Protein AF-A0A5D2WZ94-F1 (afdb_monomer_lite)

InterPro domains:
  IPR006906 Timeless, N-terminal [PF04821] (26-135)
  IPR044998 Timeless [PTHR22940] (1-139)

Structure (mmCIF, N/CA/C/O backbone):
data_AF-A0A5D2WZ94-F1
#
_entry.id   AF-A0A5D2WZ94-F1
#
loop_
_atom_site.group_PDB
_atom_site.id
_atom_site.type_symbol
_atom_site.label_atom_id
_atom_site.label_alt_id
_atom_site.label_comp_id
_atom_site.label_asym_id
_atom_site.label_entity_id
_atom_site.label_seq_id
_atom_site.pdbx_PDB_ins_code
_atom_site.Cartn_x
_atom_site.Cartn_y
_atom_site.Cartn_z
_atom_site.occupancy
_atom_site.B_iso_or_equiv
_atom_site.auth_seq_id
_atom_site.auth_comp_id
_atom_site.auth_asym_id
_atom_site.auth_atom_id
_atom_site.pdbx_PDB_model_num
ATOM 1 N N . MET A 1 1 ? -0.158 -3.531 -20.208 1.00 58.69 1 MET A N 1
ATOM 2 C CA . MET A 1 1 ? -0.809 -3.885 -18.931 1.00 58.69 1 MET A CA 1
ATOM 3 C C . MET A 1 1 ? -2.165 -3.206 -18.891 1.00 58.69 1 MET A C 1
ATOM 5 O O . MET A 1 1 ? -2.250 -2.091 -19.389 1.00 58.69 1 MET A O 1
ATOM 9 N N . ASP A 1 2 ? -3.211 -3.866 -18.39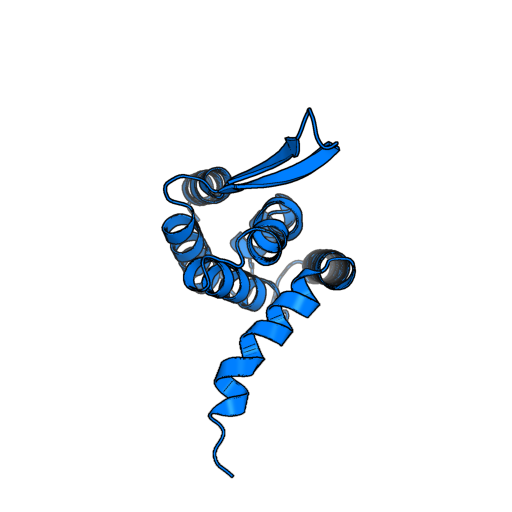4 1.00 73.94 2 ASP A N 1
ATOM 10 C CA . ASP A 1 2 ? -4.559 -3.281 -18.326 1.00 73.94 2 ASP A CA 1
ATOM 11 C C . ASP A 1 2 ? -4.647 -2.267 -17.170 1.00 73.94 2 ASP A C 1
ATOM 13 O O . ASP A 1 2 ? -4.959 -2.607 -16.029 1.00 73.94 2 ASP A O 1
ATOM 17 N N . MET A 1 3 ? -4.263 -1.022 -17.464 1.00 77.81 3 MET A N 1
ATOM 18 C CA . MET A 1 3 ? -4.232 0.081 -16.496 1.00 77.81 3 MET A CA 1
ATOM 19 C C . MET A 1 3 ? -5.637 0.586 -16.142 1.00 77.81 3 MET A C 1
ATOM 21 O O . MET A 1 3 ? -5.827 1.147 -15.062 1.00 77.81 3 MET A O 1
ATOM 25 N N . GLU A 1 4 ? -6.620 0.371 -17.021 1.00 80.62 4 GLU A N 1
ATOM 26 C CA . GLU A 1 4 ? -8.021 0.719 -16.763 1.00 80.62 4 GLU A CA 1
ATOM 27 C C . GLU A 1 4 ? -8.605 -0.201 -15.687 1.00 80.62 4 GLU A C 1
ATOM 29 O O . GLU A 1 4 ? -9.184 0.283 -14.709 1.00 80.62 4 GLU A O 1
ATOM 34 N N . GLY A 1 5 ? -8.345 -1.511 -15.789 1.00 89.81 5 GLY A N 1
ATOM 35 C CA . GLY A 1 5 ? -8.695 -2.475 -14.744 1.00 89.81 5 GLY A CA 1
ATOM 36 C C . GLY A 1 5 ? -8.072 -2.131 -13.386 1.00 89.81 5 GLY A C 1
ATOM 37 O O . GLY A 1 5 ? -8.762 -2.139 -12.365 1.00 89.81 5 GLY A O 1
ATOM 38 N N . LEU A 1 6 ? -6.791 -1.746 -13.368 1.00 92.50 6 LEU A N 1
ATOM 39 C CA . LEU A 1 6 ? -6.091 -1.357 -12.139 1.00 92.50 6 LEU A CA 1
ATOM 40 C C . LEU A 1 6 ? -6.710 -0.110 -11.484 1.00 92.50 6 LEU A C 1
ATOM 42 O O . LEU A 1 6 ? -6.914 -0.091 -10.271 1.00 92.50 6 LEU A O 1
ATOM 46 N N . SER A 1 7 ? -7.045 0.914 -12.275 1.00 92.81 7 SER A N 1
ATOM 47 C CA . SER A 1 7 ? -7.676 2.135 -11.758 1.00 92.81 7 SER A CA 1
ATOM 48 C C . SER A 1 7 ? -9.044 1.850 -11.138 1.00 92.81 7 SER A C 1
ATOM 50 O O . SER A 1 7 ? -9.354 2.393 -10.078 1.00 92.81 7 SER A O 1
ATOM 52 N N . SER A 1 8 ? -9.856 1.000 -11.774 1.00 93.38 8 SER A N 1
ATOM 53 C CA . SER A 1 8 ? -11.165 0.609 -11.241 1.00 93.38 8 SER A CA 1
ATOM 54 C C . S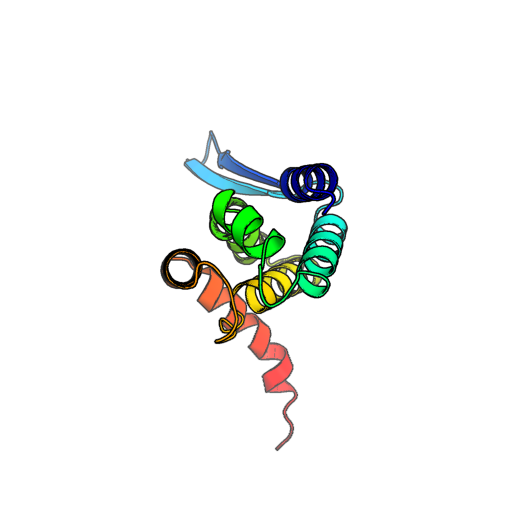ER A 1 8 ? -11.040 -0.132 -9.909 1.00 93.38 8 SER A C 1
ATOM 56 O O . SER A 1 8 ? -11.838 0.099 -9.003 1.00 93.38 8 SER A O 1
ATOM 58 N N . ILE A 1 9 ? -10.032 -0.997 -9.772 1.00 94.56 9 ILE A N 1
ATOM 59 C CA . ILE A 1 9 ? -9.754 -1.717 -8.525 1.00 94.56 9 ILE A CA 1
ATOM 60 C C . ILE A 1 9 ? -9.376 -0.734 -7.419 1.00 94.56 9 ILE A C 1
ATOM 62 O O . ILE A 1 9 ? -9.983 -0.764 -6.350 1.00 94.56 9 ILE A O 1
ATOM 66 N N . CYS A 1 10 ? -8.429 0.171 -7.678 1.00 93.94 10 CYS A N 1
ATOM 67 C CA . CYS A 1 10 ? -8.011 1.165 -6.691 1.00 93.94 10 CYS A CA 1
ATOM 68 C C . CYS A 1 10 ? -9.165 2.084 -6.262 1.00 93.94 10 CYS A C 1
ATOM 70 O O . CYS A 1 10 ? -9.310 2.353 -5.077 1.00 93.94 10 CYS A O 1
ATOM 72 N N . ALA A 1 11 ? -10.026 2.504 -7.193 1.00 92.50 11 ALA A N 1
ATOM 73 C CA . ALA A 1 11 ? -11.196 3.327 -6.879 1.00 92.50 11 ALA A CA 1
ATOM 74 C C . ALA A 1 11 ? -12.253 2.601 -6.022 1.00 92.50 11 ALA A C 1
ATOM 76 O O . ALA A 1 11 ? -13.045 3.247 -5.345 1.00 92.50 11 ALA A O 1
ATOM 77 N N . SER A 1 12 ? -12.273 1.265 -6.043 1.00 93.88 12 SER A N 1
ATOM 78 C CA . SER A 1 12 ? -13.228 0.454 -5.275 1.00 93.88 12 SER A CA 1
ATOM 79 C C . SER A 1 12 ? -12.795 0.156 -3.832 1.00 93.88 12 SER A C 1
ATOM 81 O O . SER A 1 12 ? -13.535 -0.504 -3.099 1.00 93.88 12 SER A O 1
ATOM 83 N N . LEU A 1 13 ? -11.609 0.618 -3.410 1.00 94.69 13 LEU A N 1
ATOM 84 C CA . LEU A 1 13 ? -11.075 0.356 -2.070 1.00 94.69 13 LEU A CA 1
ATOM 85 C C . LEU A 1 13 ? -11.877 1.074 -0.983 1.00 94.69 13 LEU A C 1
ATOM 87 O O . LEU A 1 13 ? -12.321 0.430 -0.030 1.00 94.69 13 LEU A O 1
ATOM 91 N N . GLY A 1 14 ? -12.108 2.372 -1.142 1.00 94.12 14 GLY A N 1
ATOM 92 C CA . GLY A 1 14 ? -12.848 3.169 -0.176 1.00 94.12 14 GLY A CA 1
ATOM 93 C C . GLY A 1 14 ? -12.556 4.655 -0.302 1.00 94.12 14 GLY A C 1
ATOM 94 O O . GLY A 1 14 ? -11.967 5.111 -1.280 1.00 94.12 14 GLY A O 1
ATOM 95 N N . ILE A 1 15 ? -13.027 5.409 0.687 1.00 93.56 15 ILE A N 1
ATOM 96 C CA . ILE A 1 15 ? -12.870 6.861 0.756 1.00 93.56 15 ILE A CA 1
ATOM 97 C C . ILE A 1 15 ? -12.575 7.248 2.206 1.00 93.56 15 ILE A C 1
ATOM 99 O O . ILE A 1 15 ? -13.232 6.768 3.132 1.00 93.56 15 ILE A O 1
ATOM 103 N N . LEU A 1 16 ? -11.577 8.113 2.392 1.00 92.56 16 LEU A N 1
ATOM 104 C CA . LEU A 1 16 ? -11.300 8.789 3.656 1.00 92.56 16 LEU A CA 1
ATOM 105 C C . LEU A 1 16 ? -11.989 10.155 3.646 1.00 92.56 16 LEU A C 1
ATOM 107 O O . LEU A 1 16 ? -11.651 11.001 2.816 1.00 92.56 16 LEU A O 1
ATOM 111 N N . GLU A 1 17 ? -12.926 10.372 4.561 1.00 91.50 17 GLU A N 1
ATOM 112 C CA . GLU A 1 17 ? -13.670 11.629 4.676 1.00 91.50 17 GLU A CA 1
ATOM 113 C C . GLU A 1 17 ? -13.583 12.171 6.103 1.00 91.50 17 GLU A C 1
ATOM 115 O O . GLU A 1 17 ? -13.422 11.421 7.064 1.00 91.50 17 GLU A O 1
ATOM 120 N N . GLU A 1 18 ? -13.676 13.490 6.248 1.00 89.81 18 GLU A N 1
ATOM 121 C CA . GLU A 1 18 ? -13.795 14.123 7.558 1.00 89.81 18 GLU A CA 1
ATOM 122 C C . GLU A 1 18 ? -15.264 14.095 7.984 1.00 89.81 18 GLU A C 1
ATOM 124 O O . GLU A 1 18 ? -16.129 14.657 7.313 1.00 89.81 18 GLU A O 1
ATOM 129 N N . ASP A 1 19 ? -15.549 13.453 9.111 1.00 87.06 19 ASP A N 1
ATOM 130 C CA . ASP A 1 19 ? -16.887 13.421 9.680 1.00 87.06 19 ASP A CA 1
ATOM 131 C C . ASP A 1 19 ? -17.324 14.840 10.076 1.00 87.06 19 ASP A C 1
ATOM 133 O O . ASP A 1 19 ? -16.657 15.542 10.846 1.00 87.06 19 ASP A O 1
ATOM 137 N N . GLU A 1 20 ? -18.472 15.275 9.552 1.00 84.81 20 GLU A N 1
ATOM 138 C CA . GLU A 1 20 ? -18.940 16.655 9.707 1.00 84.81 20 GLU A CA 1
ATOM 139 C C . GLU A 1 20 ? -19.186 17.054 11.170 1.00 84.81 20 GLU A C 1
ATOM 141 O O . GLU A 1 20 ? -19.074 18.236 11.511 1.00 84.81 20 GLU A O 1
ATOM 146 N N . THR A 1 21 ? -19.492 16.078 12.030 1.00 84.62 21 THR A N 1
ATOM 147 C CA . THR A 1 21 ? -19.897 16.290 13.424 1.00 84.62 21 THR A CA 1
ATOM 148 C C . THR A 1 21 ? -18.706 16.226 14.374 1.00 84.62 21 THR A C 1
ATOM 150 O O . THR A 1 21 ? -18.554 17.074 15.251 1.00 84.62 21 THR A O 1
ATOM 153 N N . THR A 1 22 ? -17.861 15.214 14.212 1.00 85.19 22 THR A N 1
ATOM 154 C CA . THR A 1 22 ? -16.737 14.917 15.107 1.00 85.19 22 THR A CA 1
ATOM 155 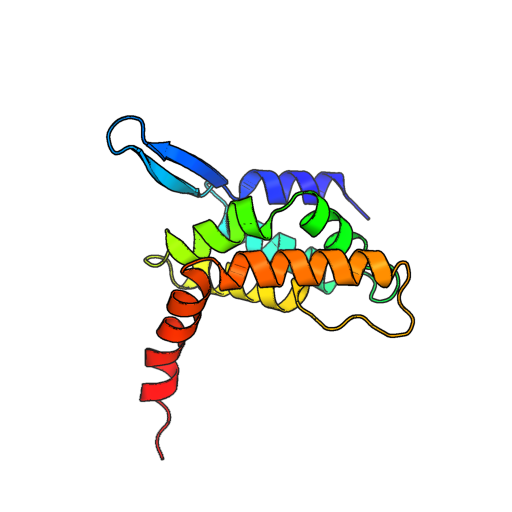C C . THR A 1 22 ? -15.434 15.559 14.648 1.00 85.19 22 THR A C 1
ATOM 157 O O . THR A 1 22 ? -14.503 15.650 15.448 1.00 85.19 22 THR A O 1
ATOM 160 N N . LYS A 1 23 ? -15.363 16.025 13.389 1.00 87.31 23 LYS A N 1
ATOM 161 C CA . LYS A 1 23 ? -14.136 16.526 12.745 1.00 87.31 23 LYS A CA 1
ATOM 162 C C . LYS A 1 23 ? -13.007 15.493 12.728 1.00 87.31 23 LYS A C 1
ATOM 164 O O . LYS A 1 23 ? -11.832 15.840 12.622 1.00 87.31 23 LYS A O 1
ATOM 169 N N . GLN A 1 24 ? -13.359 14.216 12.865 1.00 84.50 24 GLN A N 1
ATOM 170 C CA . GLN A 1 24 ? -12.427 13.101 12.802 1.00 84.50 24 GLN A CA 1
ATOM 171 C C . GLN A 1 24 ? -12.421 12.512 11.397 1.00 84.50 24 GLN A C 1
ATOM 173 O O . GLN A 1 24 ? -13.446 12.473 10.722 1.00 84.50 24 GLN A O 1
ATOM 178 N N . MET A 1 25 ? -11.261 12.029 10.965 1.00 87.00 25 MET A N 1
ATOM 179 C CA . MET A 1 25 ? -11.152 11.276 9.721 1.00 87.00 25 MET A CA 1
ATOM 180 C C . MET A 1 25 ? -11.796 9.897 9.903 1.00 87.00 25 MET A C 1
ATOM 182 O O . MET A 1 25 ? -11.450 9.166 10.833 1.00 87.00 25 MET A O 1
ATOM 186 N N . VAL A 1 26 ? -12.724 9.544 9.016 1.00 90.06 26 VAL A N 1
ATOM 187 C CA . VAL A 1 26 ? -13.418 8.255 8.983 1.00 90.06 26 VAL A CA 1
ATOM 188 C C . VAL A 1 26 ? -13.195 7.617 7.619 1.00 90.06 26 VAL A C 1
ATOM 190 O O . VAL A 1 26 ? -13.469 8.213 6.578 1.00 90.06 26 VAL A O 1
ATOM 193 N N . TYR A 1 27 ? -12.690 6.383 7.620 1.00 93.94 27 TYR A N 1
ATOM 194 C CA . TYR A 1 27 ? -12.524 5.609 6.396 1.00 93.94 27 TYR A CA 1
ATOM 195 C C . TYR A 1 27 ? -13.743 4.725 6.141 1.00 93.94 27 TYR A C 1
ATOM 197 O O . TYR A 1 27 ? -14.054 3.833 6.935 1.00 93.94 27 TYR A O 1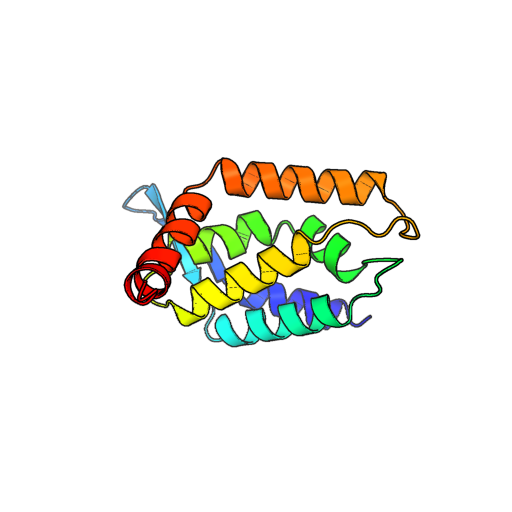
ATOM 205 N N . THR A 1 28 ? -14.393 4.927 4.998 1.00 94.50 28 THR A N 1
ATOM 206 C CA . THR A 1 28 ? -15.485 4.076 4.524 1.00 94.50 28 THR A CA 1
ATOM 207 C C . THR A 1 28 ? -14.957 3.140 3.445 1.00 94.50 28 THR A C 1
ATOM 209 O O . THR A 1 28 ? -14.679 3.561 2.321 1.00 94.50 28 THR A O 1
ATOM 212 N N . LYS A 1 29 ? -14.820 1.851 3.778 1.00 94.44 29 LYS A N 1
ATOM 213 C CA . LYS A 1 29 ? -14.413 0.824 2.809 1.00 94.44 29 LYS A CA 1
ATOM 214 C C . LYS A 1 29 ? -15.506 0.581 1.763 1.00 94.44 29 LYS A C 1
ATOM 216 O O . LYS A 1 29 ? -16.692 0.566 2.090 1.00 94.44 29 LYS A O 1
ATOM 221 N N . GLY A 1 30 ? -15.103 0.318 0.525 1.00 93.94 30 GLY A N 1
ATOM 222 C CA . GLY A 1 30 ? -16.008 -0.105 -0.541 1.00 93.94 30 GLY A CA 1
ATOM 223 C C . GLY A 1 30 ? -16.608 -1.493 -0.288 1.00 93.94 30 GLY A C 1
ATOM 224 O O . GLY A 1 30 ? -16.045 -2.314 0.444 1.00 93.94 30 GLY A O 1
ATOM 225 N N . GLU A 1 31 ? -17.739 -1.780 -0.939 1.00 92.19 31 GLU A N 1
ATOM 226 C CA . GLU A 1 31 ? -18.497 -3.035 -0.784 1.00 92.19 31 GLU A CA 1
ATOM 227 C C . GLU A 1 31 ? -17.637 -4.287 -1.036 1.00 92.19 31 GLU A C 1
ATOM 229 O O . GLU A 1 31 ? -17.728 -5.276 -0.308 1.00 92.19 31 GLU A O 1
ATOM 234 N N . HIS A 1 32 ? -16.729 -4.214 -2.015 1.00 93.75 32 HIS A N 1
ATOM 235 C CA . HIS A 1 32 ? -15.833 -5.306 -2.409 1.00 93.75 32 HIS A CA 1
ATOM 236 C C . HIS A 1 32 ? -14.351 -5.016 -2.112 1.00 93.75 32 HIS A C 1
ATOM 238 O O . HIS A 1 32 ? -13.464 -5.564 -2.765 1.00 93.75 32 HIS A O 1
ATOM 244 N N . CYS A 1 33 ? -14.062 -4.185 -1.101 1.00 95.81 33 CYS A N 1
ATOM 245 C CA . CYS A 1 33 ? -12.703 -3.737 -0.760 1.00 95.81 33 CYS A CA 1
ATOM 246 C C . CYS A 1 33 ? -11.697 -4.895 -0.585 1.00 95.81 33 CYS A C 1
ATOM 248 O O . CYS A 1 33 ? -10.577 -4.846 -1.091 1.00 95.81 33 CYS A O 1
ATOM 250 N N . LEU A 1 34 ? -12.097 -5.986 0.081 1.00 96.56 34 LEU A N 1
ATOM 251 C CA . LEU A 1 34 ? -11.219 -7.142 0.288 1.00 96.56 34 LEU A CA 1
ATOM 252 C C . LEU A 1 34 ? -10.815 -7.817 -1.031 1.00 96.56 34 LEU A C 1
ATOM 254 O O . LEU A 1 34 ? -9.668 -8.242 -1.180 1.00 96.56 34 LEU A O 1
ATOM 258 N N . ASP A 1 35 ? -11.747 -7.953 -1.970 1.00 97.06 35 ASP A N 1
ATOM 259 C CA . ASP A 1 35 ? -11.462 -8.578 -3.260 1.00 97.06 35 ASP A CA 1
ATOM 260 C C . ASP A 1 35 ? -10.647 -7.638 -4.150 1.00 97.06 35 ASP A C 1
ATOM 262 O O . ASP A 1 35 ? -9.669 -8.083 -4.751 1.00 97.06 35 ASP A O 1
ATOM 266 N N . ALA A 1 36 ? -10.917 -6.332 -4.087 1.00 97.00 36 ALA A N 1
ATOM 267 C CA . ALA A 1 36 ? -10.088 -5.306 -4.709 1.00 97.00 36 ALA A CA 1
ATOM 268 C C . ALA A 1 36 ? -8.627 -5.350 -4.215 1.00 97.00 36 ALA A C 1
ATOM 270 O O . ALA A 1 36 ? -7.701 -5.334 -5.025 1.00 97.00 36 ALA A O 1
ATOM 271 N N . LEU A 1 37 ? -8.385 -5.504 -2.906 1.00 97.81 37 LEU A N 1
ATOM 272 C CA . LEU A 1 37 ? -7.027 -5.672 -2.366 1.00 97.81 37 LEU A CA 1
ATOM 273 C C . LEU A 1 37 ? -6.341 -6.947 -2.879 1.00 97.81 37 LEU A C 1
ATOM 275 O O . LEU A 1 37 ? -5.148 -6.928 -3.194 1.00 97.81 37 LEU A O 1
ATOM 279 N N . LYS A 1 38 ? -7.070 -8.066 -2.980 1.00 97.38 38 LYS A N 1
ATOM 280 C CA . LYS A 1 38 ? -6.521 -9.315 -3.537 1.00 97.38 38 LYS A CA 1
ATOM 281 C C . LYS A 1 38 ? -6.184 -9.162 -5.016 1.00 97.38 38 LYS A C 1
ATOM 283 O O . LYS A 1 38 ? -5.165 -9.698 -5.453 1.00 97.38 38 LYS A O 1
ATOM 288 N N . ASP A 1 39 ? -7.011 -8.454 -5.775 1.00 97.06 39 ASP A N 1
ATOM 289 C CA . ASP A 1 39 ? -6.766 -8.193 -7.188 1.00 97.06 39 ASP A CA 1
ATOM 290 C C . ASP A 1 39 ? -5.583 -7.252 -7.384 1.00 97.06 39 ASP A C 1
ATOM 292 O O . ASP A 1 39 ? -4.672 -7.588 -8.139 1.00 97.06 39 ASP A O 1
ATOM 296 N N . LEU A 1 40 ? -5.493 -6.165 -6.616 1.00 97.25 40 LEU A N 1
ATOM 297 C CA . LEU A 1 40 ? -4.317 -5.295 -6.591 1.00 97.25 40 LEU A CA 1
ATOM 298 C C . LEU A 1 40 ? -3.034 -6.088 -6.294 1.00 97.25 40 LEU A C 1
ATOM 300 O O . LEU A 1 40 ? -2.026 -5.945 -6.987 1.00 97.25 40 LEU A O 1
ATOM 304 N N . LEU A 1 41 ? -3.081 -7.000 -5.321 1.00 96.69 41 LEU A N 1
ATOM 305 C CA . LEU A 1 41 ? -1.961 -7.889 -5.018 1.00 96.69 41 LEU A CA 1
ATOM 306 C C . LEU A 1 41 ? -1.616 -8.825 -6.191 1.00 96.69 41 LEU A C 1
ATOM 308 O O . LEU A 1 41 ? -0.442 -9.115 -6.422 1.00 96.69 41 LEU A O 1
ATOM 312 N N . ARG A 1 42 ? -2.611 -9.308 -6.949 1.00 96.31 42 ARG A N 1
ATOM 313 C CA . ARG A 1 42 ? -2.386 -10.109 -8.167 1.00 96.31 42 ARG A CA 1
ATOM 314 C C . ARG A 1 42 ? -1.717 -9.287 -9.267 1.00 96.31 42 ARG A C 1
ATOM 316 O O . ARG A 1 42 ? -0.843 -9.833 -9.937 1.00 96.31 42 ARG A O 1
ATOM 323 N N . PHE A 1 43 ? -2.091 -8.017 -9.433 1.00 96.12 43 PHE A N 1
ATOM 324 C CA . PHE A 1 43 ? -1.418 -7.101 -10.358 1.00 96.12 43 PHE A CA 1
ATOM 325 C C . PHE A 1 43 ? 0.044 -6.895 -9.958 1.00 96.12 43 PHE A C 1
ATOM 327 O O . PHE A 1 43 ? 0.921 -7.108 -10.787 1.00 96.12 43 PHE A O 1
ATOM 334 N N . LEU A 1 44 ? 0.316 -6.600 -8.683 1.00 95.75 44 LEU A N 1
ATOM 335 C CA . LEU A 1 44 ? 1.680 -6.398 -8.179 1.00 95.75 44 LEU A CA 1
ATOM 336 C C . LEU A 1 44 ? 2.564 -7.647 -8.300 1.00 95.75 44 LEU A C 1
ATOM 338 O O . LEU A 1 44 ? 3.741 -7.544 -8.613 1.00 95.75 44 LEU A O 1
ATOM 342 N N . ARG A 1 45 ? 2.008 -8.846 -8.094 1.00 95.00 45 ARG A N 1
ATOM 343 C CA . ARG A 1 45 ? 2.747 -10.114 -8.259 1.00 95.00 45 ARG A CA 1
ATOM 344 C C . ARG A 1 45 ? 3.148 -10.420 -9.697 1.00 95.00 45 ARG A C 1
ATOM 346 O O . ARG A 1 45 ? 4.056 -11.214 -9.907 1.00 95.00 45 ARG A O 1
ATOM 353 N N . ARG A 1 46 ? 2.401 -9.887 -10.662 1.00 94.19 46 ARG A N 1
ATOM 354 C CA . ARG A 1 46 ? 2.639 -10.064 -12.100 1.00 94.19 46 ARG A CA 1
ATOM 355 C C . ARG A 1 46 ? 3.340 -8.855 -12.714 1.00 94.19 46 ARG A C 1
ATOM 357 O O . ARG A 1 46 ? 3.514 -8.838 -13.929 1.00 94.19 46 ARG A O 1
ATOM 364 N N . ASP A 1 47 ? 3.654 -7.847 -11.903 1.00 93.88 47 ASP A N 1
ATOM 365 C CA . ASP A 1 47 ? 4.359 -6.660 -12.357 1.00 93.88 47 ASP A CA 1
ATOM 366 C C . ASP A 1 47 ? 5.763 -7.051 -12.807 1.00 93.88 47 ASP A C 1
ATOM 368 O O . ASP A 1 47 ? 6.395 -7.942 -12.233 1.00 93.88 47 ASP A O 1
ATOM 372 N N . ASP A 1 48 ? 6.217 -6.410 -13.874 1.00 92.69 48 ASP A N 1
ATOM 373 C CA . ASP A 1 48 ? 7.527 -6.694 -14.432 1.00 92.69 48 ASP A CA 1
ATOM 374 C C . ASP A 1 48 ? 8.607 -6.172 -13.464 1.00 92.69 48 ASP A C 1
ATOM 376 O O . ASP A 1 48 ? 8.532 -5.013 -13.043 1.00 92.69 48 ASP A O 1
ATOM 380 N N . PRO A 1 49 ? 9.592 -6.995 -13.064 1.00 89.62 49 PRO A N 1
ATOM 381 C CA . PRO A 1 49 ? 10.589 -6.594 -12.075 1.00 89.62 49 PRO A CA 1
ATOM 382 C C . PRO A 1 49 ? 11.551 -5.516 -12.594 1.00 89.62 49 PRO A C 1
ATOM 384 O O . PRO A 1 49 ? 12.133 -4.791 -11.787 1.00 89.62 49 PRO A O 1
ATOM 387 N N . GLU A 1 50 ? 11.714 -5.381 -13.914 1.00 90.69 50 GLU A N 1
ATOM 388 C CA . GLU A 1 50 ? 12.561 -4.357 -14.515 1.00 90.69 50 GLU A CA 1
ATOM 389 C C . GLU A 1 50 ? 11.805 -3.036 -14.655 1.00 90.69 50 GLU A C 1
ATOM 391 O O . GLU A 1 50 ? 12.329 -1.999 -14.250 1.00 90.69 50 GLU A O 1
ATOM 396 N N . THR A 1 51 ? 10.575 -3.036 -15.175 1.00 92.31 51 THR A N 1
ATOM 397 C CA . THR A 1 51 ? 9.848 -1.780 -15.437 1.00 92.31 51 THR A CA 1
ATOM 398 C C . THR A 1 51 ? 8.991 -1.305 -14.265 1.00 92.31 51 THR A C 1
ATOM 400 O O . THR A 1 51 ? 8.869 -0.096 -14.055 1.00 92.31 51 THR A O 1
ATOM 403 N N . ARG A 1 52 ? 8.435 -2.232 -13.474 1.00 94.00 52 ARG A N 1
ATOM 404 C CA . ARG A 1 52 ? 7.615 -1.975 -12.275 1.00 94.00 52 ARG A CA 1
ATOM 405 C C . ARG A 1 52 ? 6.482 -0.968 -12.507 1.00 94.00 52 ARG A C 1
ATOM 407 O O . ARG A 1 52 ? 6.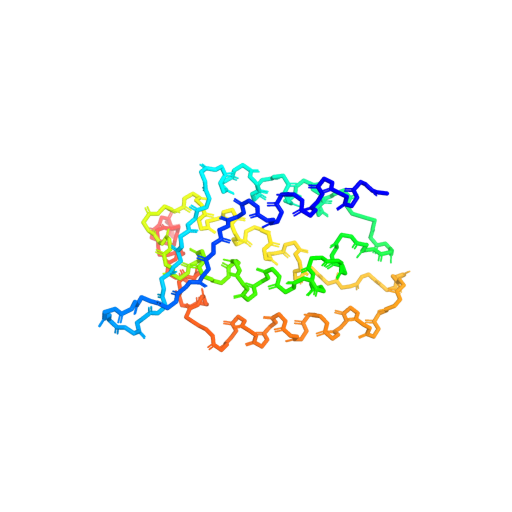283 -0.031 -11.729 1.00 94.00 52 ARG A O 1
ATOM 414 N N . GLU A 1 53 ? 5.754 -1.133 -13.610 1.00 94.94 53 GLU A N 1
ATOM 415 C CA . GLU A 1 53 ? 4.737 -0.174 -14.061 1.00 94.94 53 GLU A CA 1
ATOM 416 C C . GLU A 1 53 ? 3.527 -0.122 -13.118 1.00 94.94 53 GLU A C 1
ATOM 418 O O . GLU A 1 53 ? 3.037 0.971 -12.820 1.00 94.94 53 GLU A O 1
ATOM 423 N N . VAL A 1 54 ? 3.067 -1.265 -12.583 1.00 96.06 54 VAL A N 1
ATOM 424 C CA . VAL A 1 54 ? 1.983 -1.270 -11.577 1.00 96.06 54 VAL A CA 1
ATOM 425 C C . VAL A 1 54 ? 2.439 -0.537 -10.333 1.00 96.06 54 VAL A C 1
ATOM 427 O O . VAL A 1 54 ? 1.723 0.328 -9.834 1.00 96.06 54 VAL A O 1
ATOM 430 N N . PHE A 1 55 ? 3.631 -0.862 -9.831 1.00 96.50 55 PHE A N 1
ATOM 431 C CA . PHE A 1 55 ? 4.188 -0.217 -8.650 1.00 96.50 55 PHE A CA 1
ATOM 432 C C . PHE A 1 55 ? 4.273 1.305 -8.826 1.00 96.50 55 PHE A C 1
ATOM 434 O O . PHE A 1 55 ? 3.769 2.044 -7.974 1.00 96.50 55 PHE A O 1
ATOM 441 N N . LYS A 1 56 ? 4.856 1.781 -9.936 1.00 95.88 56 LYS A N 1
ATOM 442 C CA . LYS A 1 56 ? 4.968 3.217 -10.234 1.00 95.88 56 LYS A CA 1
ATOM 443 C C . LYS A 1 56 ? 3.584 3.869 -10.280 1.00 95.88 56 LYS A C 1
ATOM 445 O O . LYS A 1 56 ? 3.382 4.922 -9.677 1.00 95.88 56 LYS A O 1
ATOM 450 N N . GLN A 1 57 ? 2.607 3.230 -10.925 1.00 96.38 57 GLN A N 1
ATOM 451 C CA . GLN A 1 57 ? 1.257 3.775 -11.060 1.00 96.38 57 GLN A CA 1
ATOM 452 C C . GLN A 1 57 ? 0.496 3.846 -9.729 1.00 96.38 57 GLN A C 1
ATOM 454 O O . GLN A 1 57 ? -0.098 4.878 -9.411 1.00 96.38 57 GLN A O 1
ATOM 459 N N . VAL A 1 58 ? 0.544 2.782 -8.926 1.00 96.50 58 VAL A N 1
ATOM 460 C CA . VAL A 1 58 ? -0.092 2.723 -7.599 1.00 96.50 58 VAL A CA 1
ATOM 461 C C . VAL A 1 58 ? 0.511 3.776 -6.667 1.00 96.50 58 VAL A C 1
ATOM 463 O O . VAL A 1 58 ? -0.222 4.480 -5.966 1.00 96.50 58 VAL A O 1
ATOM 466 N N . CYS A 1 59 ? 1.836 3.950 -6.701 1.00 96.00 59 CYS A N 1
ATOM 467 C CA . CYS A 1 59 ? 2.508 5.005 -5.945 1.00 96.00 59 CYS A CA 1
ATOM 468 C C . CYS A 1 59 ? 2.112 6.401 -6.439 1.00 96.00 59 CYS A C 1
ATOM 470 O O . CYS A 1 59 ? 1.835 7.285 -5.630 1.00 96.00 59 CYS A O 1
ATOM 472 N N . ARG A 1 60 ? 1.997 6.598 -7.757 1.00 95.94 60 ARG A N 1
ATOM 473 C CA . ARG A 1 60 ? 1.574 7.871 -8.358 1.00 95.94 60 ARG A CA 1
ATOM 474 C C . ARG A 1 60 ? 0.148 8.274 -7.973 1.00 95.94 60 ARG A C 1
ATOM 476 O O . ARG A 1 60 ? -0.125 9.462 -7.824 1.00 95.94 60 ARG A O 1
ATOM 483 N N . TRP A 1 61 ? -0.755 7.315 -7.781 1.00 96.00 61 TRP A N 1
ATOM 484 C CA . TRP A 1 61 ? -2.108 7.582 -7.274 1.00 96.00 61 TRP A CA 1
ATOM 485 C C . TRP A 1 61 ? -2.181 7.800 -5.761 1.00 96.00 61 TRP A C 1
ATOM 487 O O . TRP A 1 61 ? -3.228 8.222 -5.259 1.00 96.00 61 TRP A O 1
ATOM 497 N N . ASN A 1 62 ? -1.066 7.595 -5.059 1.00 95.25 62 ASN A N 1
ATOM 498 C CA . ASN A 1 62 ? -0.939 7.707 -3.613 1.00 95.25 62 ASN A CA 1
ATOM 499 C C . ASN A 1 62 ? -1.879 6.764 -2.839 1.00 95.25 62 ASN A C 1
ATOM 501 O O . ASN A 1 62 ? -2.440 7.137 -1.810 1.00 95.25 62 ASN A O 1
ATOM 505 N N . ILE A 1 63 ? -2.057 5.537 -3.342 1.00 96.56 63 ILE A N 1
ATOM 506 C CA . ILE A 1 63 ? -2.951 4.527 -2.741 1.00 96.56 63 ILE A CA 1
ATOM 507 C C . ILE A 1 63 ? -2.519 4.156 -1.316 1.00 96.56 63 ILE A C 1
ATOM 509 O O . ILE A 1 63 ? -3.350 3.834 -0.473 1.00 96.56 63 ILE A O 1
ATOM 513 N N . VAL A 1 64 ? -1.221 4.246 -1.009 1.00 96.06 64 VAL A N 1
ATOM 514 C CA . VAL A 1 64 ? -0.712 3.985 0.344 1.00 96.06 64 VAL A CA 1
ATOM 515 C C . VAL A 1 64 ? -1.349 4.923 1.364 1.00 96.06 64 VAL A C 1
ATOM 517 O O . VAL A 1 64 ? -1.943 4.449 2.327 1.00 96.06 64 VAL A O 1
ATOM 520 N N . SER A 1 65 ? -1.235 6.237 1.160 1.00 95.31 65 SER A N 1
ATOM 521 C CA . SER A 1 65 ? -1.733 7.216 2.128 1.00 95.31 65 SER A CA 1
ATOM 522 C C . SER A 1 65 ? -3.249 7.388 2.059 1.00 95.31 65 SER A C 1
ATOM 524 O O . SER A 1 65 ? -3.855 7.716 3.071 1.00 95.31 65 SER A O 1
ATOM 526 N N . LYS A 1 66 ? -3.862 7.186 0.885 1.00 95.25 66 LYS A N 1
ATOM 527 C CA . LYS A 1 66 ? -5.313 7.346 0.698 1.00 95.25 66 LYS A CA 1
ATOM 528 C C . LYS A 1 66 ? -6.133 6.163 1.197 1.00 95.25 66 LYS A C 1
ATOM 530 O O . LYS A 1 66 ? -7.234 6.376 1.687 1.00 95.25 66 LYS A O 1
ATOM 535 N N . ASP A 1 67 ? -5.606 4.947 1.060 1.00 97.00 67 ASP A N 1
ATOM 536 C CA . ASP A 1 67 ? -6.371 3.724 1.305 1.00 97.00 67 ASP A CA 1
ATOM 537 C C . ASP A 1 67 ? -5.658 2.777 2.262 1.00 97.00 67 ASP A C 1
ATOM 539 O O . ASP A 1 67 ? -6.217 2.418 3.291 1.00 97.00 67 ASP A O 1
ATOM 543 N N . LEU A 1 68 ? -4.418 2.368 1.972 1.00 97.50 68 LEU A N 1
ATOM 544 C CA . LEU A 1 68 ? -3.785 1.285 2.739 1.00 97.50 68 LEU A CA 1
ATOM 545 C C . LEU A 1 68 ? -3.552 1.659 4.208 1.00 97.50 68 LEU A C 1
ATOM 547 O O . LEU A 1 68 ? -3.841 0.843 5.080 1.00 97.50 68 LEU A O 1
ATOM 551 N N . ILE A 1 69 ? -3.058 2.870 4.483 1.00 97.19 69 ILE A N 1
ATOM 552 C CA . ILE A 1 69 ? -2.873 3.370 5.854 1.00 97.19 69 ILE A CA 1
ATOM 553 C C . ILE A 1 69 ? -4.233 3.495 6.566 1.00 97.19 69 ILE A C 1
ATOM 555 O O . ILE A 1 69 ? -4.402 2.831 7.590 1.00 97.19 69 ILE A O 1
ATOM 559 N N . PRO A 1 70 ? -5.241 4.201 6.012 1.00 96.50 70 PRO A N 1
ATOM 560 C CA . PRO A 1 70 ? -6.571 4.258 6.617 1.00 96.50 70 PRO A CA 1
ATOM 561 C C . PRO A 1 70 ? -7.238 2.899 6.857 1.00 96.50 70 PRO A C 1
ATOM 563 O O . PRO A 1 70 ? -7.870 2.696 7.892 1.00 96.50 70 PRO A O 1
ATOM 566 N N . ILE A 1 71 ? -7.085 1.935 5.941 1.00 97.06 71 ILE A N 1
ATOM 567 C CA . ILE A 1 71 ? -7.589 0.568 6.134 1.00 97.06 71 ILE A CA 1
ATOM 568 C C . ILE A 1 71 ? -6.923 -0.069 7.355 1.00 97.06 71 ILE A C 1
ATOM 570 O O . ILE A 1 71 ? -7.605 -0.685 8.173 1.00 97.06 71 ILE A O 1
ATOM 574 N N . ILE A 1 72 ? -5.604 0.072 7.496 1.00 97.25 72 ILE A N 1
ATOM 575 C CA . ILE A 1 72 ? -4.869 -0.498 8.628 1.00 97.25 72 ILE A CA 1
ATOM 576 C C . ILE A 1 72 ? -5.310 0.154 9.941 1.00 97.25 72 ILE A C 1
ATOM 578 O O . ILE A 1 72 ? -5.561 -0.555 10.909 1.00 97.25 72 ILE A O 1
ATOM 582 N N . GLU A 1 73 ? -5.465 1.474 9.972 1.00 95.31 73 GLU A N 1
ATOM 583 C CA . GLU A 1 73 ? -5.769 2.216 11.199 1.00 95.31 73 GLU A CA 1
ATOM 584 C C . GLU A 1 73 ? -7.233 2.107 11.628 1.00 95.31 73 GLU A C 1
ATOM 586 O O . GLU A 1 73 ? -7.519 1.907 12.809 1.00 95.31 73 GLU A O 1
ATOM 591 N N . HIS A 1 74 ? -8.171 2.193 10.686 1.00 93.81 74 HIS A N 1
ATOM 592 C CA . HIS A 1 74 ? -9.597 2.314 10.997 1.00 93.81 74 HIS A CA 1
ATOM 593 C C . HIS A 1 74 ? -10.376 1.000 10.847 1.00 93.81 74 HIS A C 1
ATOM 595 O O . HIS A 1 74 ? -11.444 0.847 11.441 1.00 93.81 74 HIS A O 1
ATOM 601 N N . CYS A 1 75 ? -9.854 0.010 10.112 1.00 94.25 75 CYS A N 1
ATOM 602 C CA . CYS A 1 75 ? -10.545 -1.268 9.887 1.00 94.25 75 CYS A CA 1
ATOM 603 C C . CYS A 1 75 ? -9.996 -2.428 10.737 1.00 94.25 75 CYS A C 1
ATOM 605 O O . CYS A 1 75 ? -10.155 -3.588 10.364 1.00 94.25 75 CYS A O 1
ATOM 607 N N . GLN A 1 76 ? -9.396 -2.144 11.900 1.00 92.75 76 GLN A N 1
ATOM 608 C CA . GLN A 1 76 ? -8.763 -3.143 12.784 1.00 92.75 76 GLN A CA 1
ATOM 609 C C . GLN A 1 76 ? -9.690 -4.293 13.222 1.00 92.75 76 GLN A C 1
ATOM 611 O O . GLN A 1 76 ? -9.225 -5.399 13.495 1.00 92.75 76 GLN A O 1
ATOM 616 N N . HIS A 1 77 ? -11.004 -4.057 13.247 1.00 92.56 77 HIS A N 1
ATOM 617 C CA . HIS A 1 77 ? -12.015 -5.077 13.542 1.00 92.56 77 HIS A CA 1
ATOM 618 C C . HIS A 1 77 ? -12.062 -6.202 12.488 1.00 92.56 77 HIS A C 1
ATOM 620 O O . HIS A 1 77 ? -12.425 -7.333 12.806 1.00 92.56 77 HIS A O 1
ATOM 626 N N . ASP A 1 78 ? -11.676 -5.915 11.243 1.00 94.81 78 ASP A N 1
ATOM 627 C CA . ASP A 1 78 ? -11.597 -6.874 10.143 1.00 94.81 78 ASP A CA 1
ATOM 628 C C . ASP A 1 78 ? -10.131 -7.262 9.903 1.00 94.81 78 ASP A C 1
ATOM 630 O O . ASP A 1 78 ? -9.453 -6.786 8.988 1.00 94.81 78 ASP A O 1
ATOM 634 N N . ARG A 1 79 ? -9.621 -8.164 10.752 1.00 93.19 79 ARG A N 1
ATOM 635 C CA . ARG A 1 79 ? -8.219 -8.615 10.697 1.00 93.19 79 ARG A CA 1
ATOM 636 C C . ARG A 1 79 ? -7.827 -9.154 9.319 1.00 93.19 79 ARG A C 1
ATOM 638 O O . ARG A 1 79 ? -6.685 -8.986 8.896 1.00 93.19 79 ARG A O 1
ATOM 645 N N . ASN A 1 80 ? -8.747 -9.810 8.611 1.00 95.31 80 ASN A N 1
ATOM 646 C CA . ASN A 1 80 ? -8.466 -10.345 7.281 1.00 95.31 80 ASN A CA 1
ATOM 647 C C . ASN A 1 80 ? -8.234 -9.216 6.268 1.00 95.31 80 ASN A C 1
ATOM 649 O O . ASN A 1 80 ? -7.292 -9.289 5.478 1.00 95.31 80 ASN A O 1
ATOM 653 N N . LEU A 1 81 ? -9.048 -8.160 6.311 1.00 96.12 81 LEU A N 1
ATOM 654 C CA . LEU A 1 81 ? -8.858 -6.980 5.473 1.00 96.12 81 LEU A CA 1
ATOM 655 C C . LEU A 1 81 ? -7.512 -6.303 5.752 1.00 96.12 81 LEU A C 1
ATOM 657 O O . LEU A 1 81 ? -6.723 -6.116 4.823 1.00 96.12 81 LEU A O 1
ATOM 661 N N . VAL A 1 82 ? -7.207 -6.041 7.027 1.00 97.19 82 VAL A N 1
ATOM 662 C CA . VAL A 1 82 ? -5.941 -5.417 7.444 1.00 97.19 82 VAL A CA 1
ATOM 663 C C . VAL A 1 82 ? -4.739 -6.239 6.978 1.00 97.19 82 VAL A C 1
ATOM 665 O O . VAL A 1 82 ? -3.818 -5.703 6.368 1.00 97.19 82 VAL A O 1
ATOM 668 N N . LEU A 1 83 ? -4.757 -7.563 7.166 1.00 97.00 83 LEU A N 1
ATOM 669 C CA . LEU A 1 83 ? -3.669 -8.430 6.707 1.00 97.00 83 LEU A CA 1
ATOM 670 C C . LEU A 1 83 ? -3.483 -8.397 5.183 1.00 97.00 83 LEU A C 1
ATOM 672 O O . LEU A 1 83 ? -2.355 -8.527 4.706 1.00 97.00 83 LEU A O 1
ATOM 676 N N . ASN A 1 84 ? -4.553 -8.241 4.398 1.00 97.94 84 ASN A N 1
ATOM 677 C CA . ASN A 1 84 ? -4.424 -8.095 2.946 1.00 97.94 84 ASN A CA 1
ATOM 678 C C . ASN A 1 84 ? -3.872 -6.717 2.554 1.00 97.94 84 ASN A C 1
ATOM 680 O O . ASN A 1 84 ? -3.024 -6.663 1.664 1.00 97.94 84 ASN A O 1
ATOM 684 N N . ALA A 1 85 ? -4.243 -5.641 3.252 1.00 97.94 85 ALA A N 1
ATOM 685 C CA . ALA A 1 85 ? -3.630 -4.325 3.057 1.00 97.94 85 ALA A CA 1
ATOM 686 C C . ALA A 1 85 ? -2.122 -4.349 3.376 1.00 97.94 85 ALA A C 1
ATOM 688 O O . ALA A 1 85 ? -1.308 -3.882 2.578 1.00 97.94 85 ALA A O 1
ATOM 689 N N . VAL A 1 86 ? -1.723 -5.002 4.475 1.00 97.50 86 VAL A N 1
ATOM 690 C CA . VAL A 1 86 ? -0.306 -5.194 4.833 1.00 97.50 86 VAL A CA 1
ATOM 691 C C . VAL A 1 86 ? 0.439 -6.008 3.771 1.00 97.50 86 VAL A C 1
ATOM 693 O O . VAL A 1 86 ? 1.559 -5.661 3.409 1.00 97.50 86 VAL A O 1
ATOM 696 N N . LYS A 1 87 ? -0.170 -7.055 3.197 1.00 97.50 87 LYS A N 1
ATOM 697 C CA . LYS A 1 87 ? 0.445 -7.804 2.083 1.00 97.50 87 LYS A CA 1
ATOM 698 C C . LYS A 1 87 ? 0.700 -6.920 0.863 1.00 97.50 87 LYS A C 1
ATOM 700 O O . LYS A 1 87 ? 1.749 -7.058 0.242 1.00 97.50 87 LYS A O 1
ATOM 705 N N . VAL A 1 88 ? -0.231 -6.029 0.519 1.00 98.00 88 VAL A N 1
ATOM 706 C CA . VAL A 1 88 ? -0.030 -5.064 -0.573 1.00 98.00 88 VAL A CA 1
ATOM 707 C C . VAL A 1 88 ? 1.148 -4.140 -0.252 1.00 98.00 88 VAL A C 1
ATOM 709 O O . VAL A 1 88 ? 2.030 -3.985 -1.094 1.00 98.00 88 VAL A O 1
ATOM 712 N N . LEU A 1 89 ? 1.226 -3.605 0.974 1.00 97.25 89 LEU A N 1
ATOM 713 C CA . LEU A 1 89 ? 2.362 -2.785 1.417 1.00 97.25 89 LEU A CA 1
ATOM 714 C C . LEU A 1 89 ? 3.699 -3.516 1.298 1.00 97.25 89 LEU A C 1
ATOM 716 O O . LEU A 1 89 ? 4.648 -2.944 0.772 1.00 97.25 89 LEU A O 1
ATOM 720 N N . VAL A 1 90 ? 3.765 -4.783 1.717 1.00 96.31 90 VAL A N 1
ATOM 721 C CA . VAL A 1 90 ? 4.980 -5.602 1.589 1.00 96.31 90 VAL A CA 1
ATOM 722 C C . VAL A 1 90 ? 5.440 -5.653 0.133 1.00 96.31 90 VAL A C 1
ATOM 724 O O . VAL A 1 90 ? 6.597 -5.345 -0.139 1.00 96.31 90 VAL A O 1
ATOM 727 N N . PHE A 1 91 ? 4.536 -5.955 -0.805 1.00 96.25 91 PHE A N 1
ATOM 728 C CA . PHE A 1 91 ? 4.867 -6.009 -2.234 1.00 96.25 91 PHE A CA 1
ATOM 729 C C . PHE A 1 91 ? 5.313 -4.658 -2.799 1.00 96.25 91 PHE A C 1
ATOM 731 O O . PHE A 1 91 ? 6.248 -4.607 -3.596 1.00 96.25 91 PHE A O 1
ATOM 738 N N . LEU A 1 92 ? 4.681 -3.562 -2.378 1.00 96.50 92 LEU A N 1
ATOM 739 C CA . LEU A 1 92 ? 5.094 -2.226 -2.798 1.00 96.50 92 LEU A CA 1
ATOM 740 C C . LEU A 1 92 ? 6.468 -1.843 -2.220 1.00 96.50 92 LEU A C 1
ATOM 742 O O . LEU A 1 92 ? 7.256 -1.194 -2.898 1.00 96.50 92 LEU A O 1
ATOM 746 N N . SER A 1 93 ? 6.788 -2.291 -1.006 1.00 94.88 93 SER A N 1
ATOM 747 C CA . SER A 1 93 ? 8.050 -1.995 -0.315 1.00 94.88 93 SER A CA 1
ATOM 748 C C . SER A 1 93 ? 9.229 -2.904 -0.692 1.00 94.88 93 SER A C 1
ATOM 750 O O . SER A 1 93 ? 10.309 -2.765 -0.116 1.00 94.88 93 SER A O 1
ATOM 752 N N . MET A 1 94 ? 9.040 -3.837 -1.633 1.00 94.12 94 MET A N 1
ATOM 753 C CA . MET A 1 94 ? 10.109 -4.731 -2.085 1.00 94.12 94 MET A CA 1
ATOM 754 C C . MET A 1 94 ? 11.316 -3.933 -2.610 1.00 94.12 94 MET A C 1
ATOM 756 O O . MET A 1 94 ? 11.132 -2.875 -3.227 1.00 94.12 94 MET A O 1
ATOM 760 N N . PRO A 1 95 ? 12.548 -4.427 -2.378 1.00 92.94 95 PRO A N 1
ATOM 761 C CA . PRO A 1 95 ? 13.758 -3.767 -2.852 1.00 92.94 95 PRO A CA 1
ATOM 762 C C . PRO A 1 95 ? 13.741 -3.617 -4.377 1.00 92.94 95 PRO A C 1
ATOM 764 O O . PRO A 1 95 ? 13.190 -4.451 -5.092 1.00 92.94 95 PRO A O 1
ATOM 767 N N . ILE A 1 96 ? 14.341 -2.532 -4.867 1.00 93.88 96 ILE A N 1
ATOM 768 C CA . ILE A 1 96 ? 14.451 -2.266 -6.304 1.00 93.88 96 ILE A CA 1
ATOM 769 C C . ILE A 1 96 ? 15.542 -3.169 -6.879 1.00 93.88 96 ILE A C 1
ATOM 771 O O . ILE A 1 96 ? 16.667 -3.175 -6.374 1.00 93.88 96 ILE A O 1
ATOM 775 N N . GLU A 1 97 ? 15.216 -3.898 -7.944 1.00 92.62 97 GLU A N 1
ATOM 776 C CA . GLU A 1 97 ? 16.190 -4.715 -8.663 1.00 92.62 97 GLU A CA 1
ATOM 777 C C . GLU A 1 97 ? 17.246 -3.825 -9.344 1.00 92.62 97 GLU A C 1
ATOM 779 O O . GLU A 1 97 ? 16.891 -2.815 -9.959 1.00 92.62 97 GLU A O 1
ATOM 784 N N . PRO A 1 98 ? 18.545 -4.174 -9.299 1.00 91.31 98 PRO A N 1
ATOM 785 C CA . PRO A 1 98 ? 19.594 -3.365 -9.925 1.00 91.31 98 PRO A CA 1
ATOM 786 C C . PRO A 1 98 ? 19.440 -3.188 -11.442 1.00 91.31 98 PRO A C 1
ATOM 788 O O . PRO A 1 98 ? 19.968 -2.227 -11.997 1.00 91.31 98 PRO A O 1
ATOM 791 N N . SER A 1 99 ? 18.743 -4.111 -12.113 1.00 92.06 99 SER A N 1
ATOM 792 C CA . SER A 1 99 ? 18.428 -4.047 -13.547 1.00 92.06 99 SER A CA 1
ATOM 793 C C . SER A 1 99 ? 17.213 -3.172 -13.872 1.00 92.06 99 SER A C 1
ATOM 795 O O . SER A 1 99 ? 16.884 -3.003 -15.043 1.00 92.06 99 SER A O 1
ATOM 797 N N . SER A 1 100 ? 16.534 -2.626 -12.862 1.00 94.31 100 SER A N 1
ATOM 798 C CA . SER A 1 100 ? 15.279 -1.906 -13.041 1.00 94.31 100 SER A CA 1
ATOM 799 C C . SER A 1 100 ? 15.462 -0.535 -13.702 1.00 94.31 100 SER A C 1
ATOM 801 O O . SER A 1 100 ? 16.488 0.131 -13.551 1.00 94.31 100 SER A O 1
ATOM 803 N N . SER A 1 101 ? 14.443 -0.088 -14.436 1.00 94.12 101 SER A N 1
ATOM 804 C CA . SER A 1 101 ? 14.398 1.237 -15.054 1.00 94.12 101 SER A CA 1
ATOM 805 C C . SER A 1 101 ? 13.932 2.311 -14.067 1.00 94.12 101 SER A C 1
ATOM 807 O O . SER A 1 101 ? 13.172 2.052 -13.136 1.00 94.12 101 SER A O 1
ATOM 809 N N . ASP A 1 102 ? 14.355 3.559 -14.274 1.00 94.88 102 ASP A N 1
ATOM 810 C CA . ASP A 1 102 ? 13.920 4.716 -13.473 1.00 94.88 102 ASP A CA 1
ATOM 811 C C . ASP A 1 102 ? 14.133 4.564 -11.954 1.00 94.88 102 ASP A C 1
ATOM 813 O O . ASP A 1 102 ? 13.335 5.047 -11.146 1.00 94.88 102 ASP A O 1
ATOM 817 N N . ILE A 1 103 ? 15.230 3.914 -11.547 1.00 96.12 103 ILE A N 1
ATOM 818 C CA . ILE A 1 103 ? 15.586 3.692 -10.133 1.00 96.12 103 ILE A CA 1
ATOM 819 C C . ILE A 1 103 ? 15.433 4.961 -9.269 1.00 96.12 103 ILE A C 1
ATOM 821 O O . ILE A 1 103 ? 14.842 4.851 -8.194 1.00 96.12 103 ILE A O 1
ATOM 825 N N . PRO A 1 104 ? 15.874 6.170 -9.691 1.00 96.56 104 PRO A N 1
ATOM 826 C CA . PRO A 1 104 ? 15.694 7.378 -8.882 1.00 96.56 104 PRO A CA 1
ATOM 827 C C . PRO A 1 104 ? 14.230 7.675 -8.528 1.00 96.56 104 PRO A C 1
ATOM 829 O O . PRO A 1 104 ? 13.933 7.994 -7.379 1.00 96.56 104 PRO A O 1
ATOM 832 N N . GLN A 1 105 ? 13.309 7.514 -9.483 1.00 96.19 105 GLN A N 1
ATOM 833 C CA . GLN A 1 105 ? 11.880 7.729 -9.251 1.00 96.19 105 GLN A CA 1
ATOM 834 C C . GLN A 1 105 ? 11.303 6.657 -8.321 1.00 96.19 105 GLN A C 1
ATOM 836 O O . GLN A 1 105 ? 10.507 6.950 -7.431 1.00 96.19 105 GLN A O 1
ATOM 841 N N . GLN A 1 106 ? 11.721 5.404 -8.489 1.00 96.31 106 GLN A N 1
ATOM 842 C CA . GLN A 1 106 ? 11.278 4.331 -7.603 1.00 96.31 106 GLN A CA 1
ATOM 843 C C . GLN A 1 106 ? 11.753 4.532 -6.162 1.00 96.31 106 GLN A C 1
ATOM 845 O O . GLN A 1 106 ? 10.997 4.273 -5.226 1.00 96.31 106 GLN A O 1
ATOM 850 N N . ILE A 1 107 ? 12.981 5.028 -5.977 1.00 96.81 107 ILE A N 1
ATOM 851 C CA . ILE A 1 107 ? 13.505 5.405 -4.662 1.00 96.81 107 ILE A CA 1
ATOM 852 C C . ILE A 1 107 ? 12.606 6.478 -4.044 1.00 96.81 107 ILE A C 1
ATOM 854 O O . ILE A 1 107 ? 12.182 6.314 -2.904 1.00 96.81 107 ILE A O 1
ATOM 858 N N . GLU A 1 108 ? 12.260 7.532 -4.785 1.00 96.88 108 GLU A N 1
ATOM 859 C CA . GLU A 1 108 ? 11.361 8.589 -4.302 1.00 96.88 108 GLU A CA 1
ATOM 860 C C . GLU A 1 108 ? 10.014 8.027 -3.817 1.00 96.88 108 GLU A C 1
ATOM 862 O O . GLU A 1 108 ? 9.566 8.346 -2.713 1.00 96.88 108 GLU A O 1
ATOM 867 N N . TYR A 1 109 ? 9.405 7.113 -4.580 1.00 97.19 109 TYR A N 1
ATOM 868 C CA . TYR A 1 109 ? 8.171 6.445 -4.162 1.00 97.19 109 TYR A CA 1
ATOM 869 C C . TYR A 1 109 ? 8.334 5.635 -2.870 1.00 97.19 109 TYR A C 1
ATOM 871 O O . TYR A 1 109 ? 7.490 5.738 -1.976 1.00 97.19 109 TYR A O 1
ATOM 879 N N . LEU A 1 110 ? 9.425 4.874 -2.728 1.00 96.69 110 LEU A N 1
ATOM 880 C CA . LEU A 1 110 ? 9.705 4.115 -1.504 1.00 96.69 110 LEU A CA 1
ATOM 881 C C . LEU A 1 110 ? 9.936 5.027 -0.291 1.00 96.69 110 LEU A C 1
ATOM 883 O O . LEU A 1 110 ? 9.484 4.710 0.811 1.00 96.69 110 LEU A O 1
ATOM 887 N N . TRP A 1 111 ? 10.595 6.173 -0.473 1.00 96.81 111 TRP A N 1
ATOM 888 C CA . TRP A 1 111 ? 10.778 7.161 0.592 1.00 96.81 111 TRP A CA 1
ATOM 889 C C . TRP A 1 111 ? 9.453 7.780 1.031 1.00 96.81 111 TRP A C 1
ATOM 891 O O . TRP A 1 111 ? 9.185 7.826 2.231 1.00 96.81 111 TRP A O 1
ATOM 901 N N . ASN A 1 112 ? 8.603 8.188 0.087 1.00 96.06 112 ASN A N 1
ATOM 902 C CA . ASN A 1 112 ? 7.283 8.751 0.389 1.00 96.06 112 ASN A CA 1
ATOM 903 C C . ASN A 1 112 ? 6.387 7.744 1.121 1.00 96.06 112 ASN A C 1
ATOM 905 O O . ASN A 1 112 ? 5.689 8.094 2.077 1.00 96.06 112 ASN A O 1
ATOM 909 N N . MET A 1 113 ? 6.453 6.475 0.714 1.00 95.06 113 MET A N 1
ATOM 910 C CA . MET A 1 113 ? 5.767 5.372 1.378 1.00 95.06 113 MET A CA 1
ATOM 911 C C . MET A 1 113 ? 6.259 5.192 2.811 1.00 95.06 113 MET A C 1
ATOM 913 O O . MET A 1 113 ? 5.458 5.195 3.743 1.00 95.06 113 MET A O 1
ATOM 917 N N . LYS A 1 114 ? 7.579 5.088 3.001 1.00 94.75 114 LYS A N 1
ATOM 918 C CA . LYS A 1 114 ? 8.195 4.949 4.323 1.00 94.75 114 LYS A CA 1
ATOM 919 C C . LYS A 1 114 ? 7.823 6.117 5.230 1.00 94.75 114 LYS A C 1
ATOM 921 O O . LYS A 1 114 ? 7.423 5.896 6.370 1.00 94.75 114 LYS A O 1
ATOM 926 N N . PHE A 1 115 ? 7.921 7.343 4.723 1.00 96.25 115 PHE A N 1
ATOM 927 C CA . PHE A 1 115 ? 7.532 8.542 5.454 1.00 96.25 115 PHE A CA 1
ATOM 928 C C . PHE A 1 115 ? 6.066 8.474 5.888 1.00 96.25 115 PHE A C 1
ATOM 930 O O . PHE A 1 115 ? 5.786 8.633 7.071 1.00 96.25 115 PHE A O 1
ATOM 937 N N . SER A 1 116 ? 5.152 8.150 4.968 1.00 95.50 116 SER A N 1
ATOM 938 C CA . SER A 1 116 ? 3.719 8.051 5.276 1.00 95.50 116 SER A CA 1
ATOM 939 C C . SER A 1 116 ? 3.431 6.989 6.335 1.00 95.50 116 SER A C 1
ATOM 941 O O . SER A 1 116 ? 2.754 7.288 7.310 1.00 95.50 116 SER A O 1
ATOM 943 N N . LEU A 1 117 ? 3.999 5.783 6.198 1.00 94.50 117 LEU A N 1
ATOM 944 C CA . LEU A 1 117 ? 3.806 4.711 7.181 1.00 94.50 117 LEU A CA 1
ATOM 945 C C . LEU A 1 117 ? 4.330 5.107 8.564 1.00 94.50 117 LEU A C 1
ATOM 947 O O . LEU A 1 117 ? 3.639 4.928 9.559 1.00 94.50 117 LEU A O 1
ATOM 951 N N . THR A 1 118 ? 5.558 5.628 8.632 1.00 94.25 118 THR A N 1
ATOM 952 C CA . THR A 1 118 ? 6.211 5.961 9.914 1.00 94.25 118 THR A CA 1
ATOM 953 C C . THR A 1 118 ? 5.646 7.207 10.592 1.00 94.25 118 THR A C 1
ATOM 955 O O . THR A 1 118 ? 5.868 7.384 11.785 1.00 94.25 118 THR A O 1
ATOM 958 N N . SER A 1 119 ? 4.918 8.049 9.855 1.00 94.38 119 SER A N 1
ATOM 959 C CA . SER A 1 119 ? 4.239 9.239 10.389 1.00 94.38 119 SER A CA 1
ATOM 960 C C . SER A 1 119 ? 2.796 8.959 10.824 1.00 94.38 11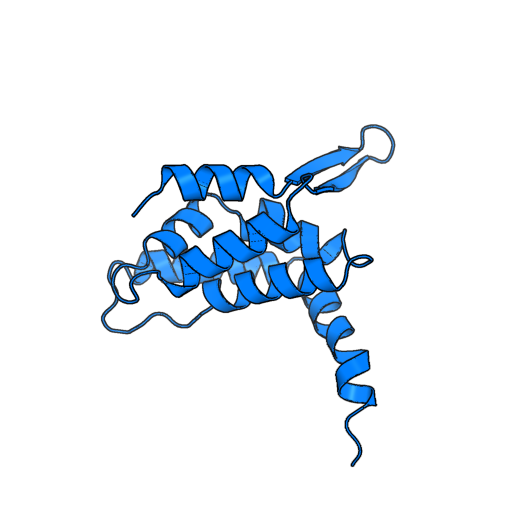9 SER A C 1
ATOM 962 O O . SER A 1 119 ? 2.096 9.885 11.221 1.00 94.38 119 SER A O 1
ATOM 964 N N . SER A 1 120 ? 2.353 7.708 10.706 1.00 94.00 120 SER A N 1
ATOM 965 C CA . SER A 1 120 ? 0.994 7.240 10.983 1.00 94.00 120 SER A CA 1
ATOM 966 C C . SER A 1 120 ? 1.007 6.205 12.118 1.00 94.00 120 SER A C 1
ATOM 968 O O . SER A 1 120 ? 2.070 5.684 12.473 1.00 94.00 120 SER A O 1
ATOM 970 N N . ASP A 1 121 ? -0.158 5.853 12.653 1.00 95.12 121 ASP A N 1
ATOM 971 C CA . ASP A 1 121 ? -0.321 4.792 13.651 1.00 95.12 121 ASP A CA 1
ATOM 972 C C . ASP A 1 121 ? -0.261 3.384 13.027 1.00 95.12 121 ASP A C 1
ATOM 974 O O . ASP A 1 121 ? -0.185 2.379 13.742 1.00 95.12 121 ASP A O 1
ATOM 978 N N . ALA A 1 122 ? -0.221 3.279 11.692 1.00 95.75 122 ALA A N 1
ATOM 979 C CA . ALA A 1 122 ? -0.185 2.007 10.971 1.00 95.75 122 ALA A CA 1
ATOM 980 C C . ALA A 1 122 ? 0.927 1.057 11.450 1.00 95.75 122 ALA A C 1
ATOM 982 O O . ALA A 1 122 ? 0.705 -0.150 11.532 1.00 95.75 122 ALA A O 1
ATOM 983 N N . VAL A 1 123 ? 2.116 1.565 11.801 1.00 95.56 123 VAL A N 1
ATOM 984 C CA . VAL A 1 123 ? 3.209 0.721 12.325 1.00 95.56 123 VAL A CA 1
ATOM 985 C C . VAL A 1 123 ? 2.831 0.099 13.669 1.00 95.56 123 VAL A C 1
ATOM 987 O O . VAL A 1 123 ? 3.069 -1.091 13.870 1.00 95.56 123 VAL A O 1
ATOM 990 N N . ALA A 1 124 ? 2.218 0.870 14.571 1.00 96.00 124 ALA A N 1
ATOM 991 C CA . ALA A 1 124 ? 1.778 0.367 15.869 1.00 96.00 124 ALA A CA 1
ATOM 992 C C . ALA A 1 124 ? 0.716 -0.728 15.703 1.00 96.00 124 ALA A C 1
ATOM 994 O O . ALA A 1 124 ? 0.812 -1.781 16.335 1.00 96.00 124 ALA A O 1
ATOM 995 N N . VAL A 1 125 ? -0.233 -0.526 14.782 1.00 95.75 125 VAL A N 1
ATOM 996 C CA . VAL A 1 125 ? -1.239 -1.539 14.437 1.00 95.75 125 VAL A CA 1
ATOM 997 C C . VAL A 1 125 ? -0.593 -2.787 13.833 1.00 95.75 125 VAL A C 1
ATOM 999 O O . VAL A 1 125 ? -0.912 -3.902 14.228 1.00 95.75 125 VAL A O 1
ATOM 1002 N N . ILE A 1 126 ? 0.345 -2.647 12.893 1.00 95.06 126 ILE A N 1
ATOM 1003 C CA . ILE A 1 126 ? 1.023 -3.805 12.288 1.00 95.06 126 ILE A CA 1
ATOM 1004 C C . ILE A 1 126 ? 1.762 -4.624 13.351 1.00 95.06 126 ILE A C 1
ATOM 1006 O O . ILE A 1 126 ? 1.717 -5.853 13.318 1.00 95.06 126 ILE A O 1
ATOM 1010 N N . VAL A 1 127 ? 2.431 -3.958 14.294 1.00 94.44 127 VAL A N 1
ATOM 1011 C CA . VAL A 1 127 ? 3.142 -4.631 15.385 1.00 94.44 127 VAL A CA 1
ATOM 1012 C C . VAL A 1 127 ? 2.165 -5.332 16.331 1.00 94.44 127 VAL A C 1
ATOM 1014 O O . VAL A 1 127 ? 2.443 -6.461 16.729 1.00 94.44 127 VAL A O 1
ATOM 1017 N N . SER A 1 128 ? 1.004 -4.743 16.640 1.00 94.12 128 SER A N 1
ATOM 1018 C CA . SER A 1 128 ? 0.005 -5.401 17.499 1.00 94.12 128 SER A CA 1
ATOM 1019 C C . SER A 1 128 ? -0.563 -6.681 16.875 1.00 94.12 128 SER A C 1
ATOM 1021 O O . SER A 1 128 ? -0.853 -7.640 17.586 1.00 94.12 128 SER A O 1
ATOM 1023 N N . LEU A 1 129 ? -0.616 -6.788 15.539 1.00 91.88 129 LEU A N 1
ATOM 1024 C CA . LEU A 1 129 ? -1.019 -8.030 14.859 1.00 91.88 129 LEU A CA 1
ATOM 1025 C C . LEU A 1 129 ? -0.100 -9.225 15.156 1.00 91.88 129 LEU A C 1
ATOM 1027 O O . LEU A 1 129 ? -0.514 -10.368 14.911 1.00 91.88 129 LEU A O 1
ATOM 1031 N N . LEU A 1 130 ? 1.122 -8.970 15.639 1.00 91.44 130 LEU A N 1
ATOM 1032 C CA . LEU A 1 130 ? 2.101 -9.985 16.017 1.00 91.44 130 LEU A CA 1
ATOM 1033 C C . LEU A 1 130 ? 1.862 -10.556 17.416 1.00 91.44 130 LEU A C 1
ATOM 1035 O O . LEU A 1 130 ? 2.387 -11.629 17.685 1.00 91.44 130 LEU A O 1
ATOM 1039 N N . GLU A 1 131 ? 1.053 -9.917 18.266 1.00 90.50 131 GLU A N 1
ATOM 1040 C CA . GLU A 1 131 ? 0.764 -10.387 19.629 1.00 90.50 131 GLU A CA 1
ATOM 1041 C C . GLU A 1 131 ? 0.306 -11.854 19.626 1.00 90.50 131 GLU A C 1
ATOM 1043 O O . GLU A 1 131 ? 0.997 -12.719 20.154 1.00 90.50 131 GLU A O 1
ATOM 1048 N N . GLY A 1 132 ? -0.765 -12.169 18.889 1.00 87.88 132 GLY A N 1
ATOM 1049 C CA . GLY A 1 132 ? -1.269 -13.543 18.790 1.00 87.88 132 GLY A CA 1
ATOM 1050 C C . GLY A 1 132 ? -0.246 -14.555 18.239 1.00 87.88 132 GLY A C 1
ATOM 1051 O O . GLY A 1 132 ? -0.042 -15.598 18.853 1.00 87.88 132 GLY A O 1
ATOM 1052 N N . PRO A 1 133 ? 0.409 -14.317 17.084 1.00 89.25 133 PRO A N 1
ATOM 1053 C CA . PRO A 1 133 ? 1.461 -15.207 16.590 1.00 89.25 133 PRO A CA 1
ATOM 1054 C C . PRO A 1 133 ? 2.610 -15.433 17.579 1.00 89.25 133 PRO A C 1
ATOM 1056 O O . PRO A 1 133 ? 3.109 -16.552 17.666 1.00 89.25 133 PRO A O 1
ATOM 1059 N N . LEU A 1 134 ? 3.023 -14.395 18.310 1.00 89.56 134 LEU A N 1
ATOM 1060 C CA . LEU A 1 134 ? 4.137 -14.473 19.252 1.00 89.56 134 LEU A CA 1
ATOM 1061 C C . LEU A 1 134 ? 3.761 -15.192 20.553 1.00 89.56 134 LEU A C 1
ATOM 1063 O O . LEU A 1 134 ? 4.598 -15.902 21.096 1.00 89.56 134 LEU A O 1
ATOM 1067 N N . GLU A 1 135 ? 2.518 -15.077 21.027 1.00 89.12 135 GLU A N 1
ATOM 1068 C CA . GLU A 1 135 ? 2.017 -15.854 22.175 1.00 89.12 135 GLU A CA 1
ATOM 1069 C C . GLU A 1 135 ? 2.063 -17.368 21.931 1.00 89.12 135 GLU A C 1
ATOM 1071 O O . GLU A 1 135 ? 2.247 -18.146 22.862 1.00 89.12 135 GLU A O 1
ATOM 1076 N N . ASN A 1 136 ? 1.910 -17.782 20.671 1.00 84.88 136 ASN A N 1
ATOM 1077 C CA . ASN A 1 136 ? 1.916 -19.187 20.266 1.00 84.88 136 ASN A CA 1
ATOM 1078 C C . ASN A 1 136 ? 3.317 -19.706 19.890 1.00 84.88 136 ASN A C 1
ATOM 1080 O O . ASN A 1 136 ? 3.442 -20.845 19.437 1.00 84.88 136 ASN A O 1
ATOM 1084 N N . LEU A 1 137 ? 4.370 -18.894 20.050 1.00 83.38 137 LEU A N 1
ATOM 1085 C CA . LEU A 1 137 ? 5.747 -19.381 19.981 1.00 83.38 137 LEU A CA 1
ATOM 1086 C C . LEU A 1 137 ? 6.066 -20.103 21.294 1.00 83.38 137 LEU A C 1
ATOM 1088 O O . LEU A 1 137 ? 6.549 -19.505 22.254 1.00 83.38 137 LEU A O 1
ATOM 1092 N N . GLU A 1 138 ? 5.760 -21.398 21.333 1.00 69.31 138 GLU A N 1
ATOM 1093 C CA . GLU A 1 138 ? 6.271 -22.298 22.366 1.00 69.31 138 GLU A CA 1
ATOM 1094 C C . GLU A 1 138 ? 7.809 -22.349 22.274 1.00 69.31 138 GLU A C 1
ATOM 1096 O O . GLU A 1 138 ? 8.366 -22.536 21.188 1.00 69.31 138 GLU A O 1
ATOM 1101 N N . TRP A 1 139 ? 8.478 -22.131 23.411 1.00 63.78 139 TRP A N 1
ATOM 1102 C CA . TRP A 1 139 ? 9.935 -22.220 23.573 1.00 63.78 139 TRP A CA 1
ATOM 1103 C C . TRP A 1 139 ? 10.367 -23.641 23.933 1.00 63.78 139 TRP A C 1
ATOM 1105 O O . TRP A 1 139 ? 9.715 -24.238 24.821 1.00 63.78 139 TRP A O 1
#

pLDDT: mean 93.11, std 5.91, range [58.69, 98.0]

Secondary structure (DSSP, 8-state):
--HHHHHHHHHTSEEEEE-TTT--EEEEE-TTHHHHHHHHHHHHHTS-TTT-HHHHHHHHTTHIIIIIHHHHHH-TT-HHHHHHHHHHHHHHTSPPPTT-TTHHHHHHHHHHHHHHHHTSTHHHHHHHTTHHHHHT---

Radius of gyration: 15.79 Å; chains: 1; bounding box: 40×39×42 Å

Sequence (139 aa):
MDMEGLSSICASLGILEEDETTKQMVYTKGEHCLDALKDLLRFLRRDDPETREVFKQVCRWNIVSKDLIPIIEHCQHDRNLVLNAVKVLVFLSMPIEPSSSDIPQQIEYLWNMKFSLTSSDAVAVIVSLLEGPLENLEW

Foldseek 3Di:
DPVVVLVVLLVQQWFWDQDPPPRDTATDGHPCNLVSLVVLLVCLVPADLAERVSLLVCLVVVSLLGGLQNCLPHVLVPVSSNVSSVSSLVSSLDDRDPNHPPVVSSVVSNVVNVVSCVVGCSVVSVVVVCVVVVVPPDD

Organism: Gossypium mustelinum (NCBI:txid34275)